Protein AF-A0A3M2VPZ1-F1 (afdb_monomer_lite)

Organism: Pseudomonas syringae pv. maculicola (NCBI:txid59511)

Sequence (83 aa):
TKENIVKGVLHEKDRYVVLSEEEIRSAHPKSTQTIDIFAFVDSQQIPLQNIDTPYFLTPDKRGEKVYALLRETLVDTQKVALA

pLDDT: mean 78.29, std 18.73, range [43.56, 98.19]

Structure (mmCIF, N/CA/C/O backbone):
data_AF-A0A3M2VPZ1-F1
#
_entry.id   AF-A0A3M2VPZ1-F1
#
loop_
_atom_site.group_PDB
_atom_site.id
_atom_site.type_symbol
_atom_site.label_atom_id
_atom_site.label_alt_id
_atom_site.label_comp_id
_atom_site.label_asym_id
_atom_site.label_entity_id
_atom_site.label_seq_id
_atom_site.pdbx_PDB_ins_code
_atom_site.Cartn_x
_atom_site.Cartn_y
_atom_site.Cartn_z
_atom_site.occupancy
_atom_site.B_iso_or_equiv
_atom_site.a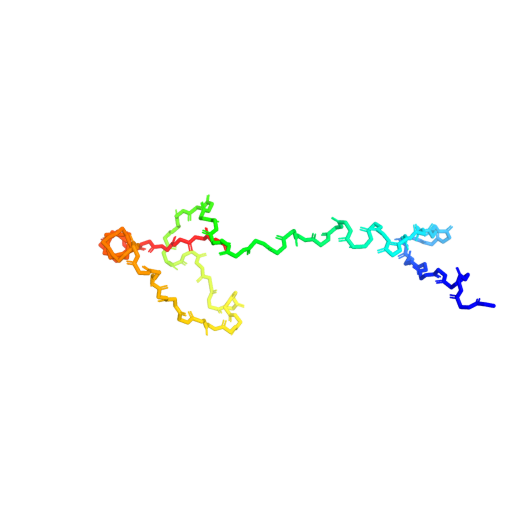uth_seq_id
_atom_site.auth_comp_id
_atom_site.auth_asym_id
_atom_site.auth_atom_id
_atom_site.pdbx_PDB_model_num
ATOM 1 N N . THR A 1 1 ? 38.443 1.622 -28.552 1.00 43.56 1 THR A N 1
ATOM 2 C CA . THR A 1 1 ? 37.741 2.362 -27.482 1.00 43.56 1 THR A CA 1
ATOM 3 C C . THR A 1 1 ? 36.516 1.556 -27.088 1.00 43.56 1 THR A C 1
ATOM 5 O O . THR A 1 1 ? 35.888 1.007 -27.983 1.00 43.56 1 THR A O 1
ATOM 8 N N . LYS A 1 2 ? 36.194 1.410 -25.793 1.00 45.78 2 LYS A N 1
ATOM 9 C CA . LYS A 1 2 ? 35.025 0.641 -25.289 1.00 45.78 2 LYS A CA 1
ATOM 10 C C . LYS A 1 2 ? 33.656 1.175 -25.773 1.00 45.78 2 LYS A C 1
ATOM 12 O O . LYS A 1 2 ? 32.632 0.601 -25.441 1.00 45.78 2 LYS A O 1
ATOM 17 N N . GLU A 1 3 ? 33.659 2.240 -26.566 1.00 48.28 3 GLU A N 1
ATOM 18 C CA . GLU A 1 3 ? 32.507 3.018 -27.033 1.00 48.28 3 GLU A CA 1
ATOM 19 C C . GLU A 1 3 ? 31.720 2.365 -28.184 1.00 48.28 3 GLU A C 1
ATOM 21 O O . GLU A 1 3 ? 30.642 2.837 -28.513 1.00 48.28 3 GLU A O 1
ATOM 26 N N . ASN A 1 4 ? 32.209 1.262 -28.767 1.00 46.94 4 ASN A N 1
ATOM 27 C CA . ASN A 1 4 ? 31.573 0.598 -29.919 1.00 46.94 4 ASN A CA 1
ATOM 28 C C . ASN A 1 4 ? 30.977 -0.790 -29.599 1.00 46.94 4 ASN A C 1
ATOM 30 O O . ASN A 1 4 ? 30.690 -1.560 -30.515 1.00 46.94 4 ASN A O 1
ATOM 34 N N . ILE A 1 5 ? 30.827 -1.161 -28.320 1.00 48.41 5 ILE A N 1
ATOM 35 C CA . ILE A 1 5 ? 30.259 -2.464 -27.930 1.00 48.41 5 ILE A CA 1
ATOM 36 C C . ILE A 1 5 ? 28.746 -2.314 -27.735 1.00 48.41 5 ILE A C 1
ATOM 38 O O . ILE A 1 5 ? 28.285 -1.930 -26.665 1.00 48.41 5 ILE A O 1
ATOM 42 N N . VAL A 1 6 ? 27.970 -2.644 -28.767 1.00 50.03 6 VAL A N 1
ATOM 43 C CA . VAL A 1 6 ? 26.502 -2.718 -28.702 1.00 50.03 6 VAL A CA 1
ATOM 44 C C . VAL A 1 6 ? 26.052 -4.140 -28.352 1.00 50.03 6 VAL A C 1
ATOM 46 O O . VAL A 1 6 ? 26.472 -5.110 -28.984 1.00 50.03 6 VAL A O 1
ATOM 49 N N . LYS A 1 7 ? 25.201 -4.289 -27.329 1.00 50.88 7 LYS A N 1
ATOM 50 C CA . LYS A 1 7 ? 24.604 -5.581 -26.951 1.00 50.88 7 LYS A CA 1
ATOM 51 C C . LYS A 1 7 ? 23.349 -5.814 -27.797 1.00 50.88 7 LYS A C 1
ATOM 53 O O . LYS A 1 7 ? 22.270 -5.356 -27.442 1.00 50.88 7 LYS A O 1
ATOM 58 N N . GLY A 1 8 ? 23.493 -6.496 -28.931 1.00 50.38 8 GLY A N 1
ATOM 59 C CA . GLY A 1 8 ? 22.347 -6.924 -29.738 1.00 50.38 8 GLY A CA 1
ATOM 60 C C . GLY A 1 8 ? 21.576 -8.048 -29.042 1.00 50.38 8 GLY A C 1
ATOM 61 O O . GLY A 1 8 ? 22.174 -9.059 -28.670 1.00 50.38 8 GLY A O 1
ATOM 62 N N . VAL A 1 9 ? 20.262 -7.888 -28.875 1.00 53.06 9 VAL A N 1
ATOM 63 C CA . VAL A 1 9 ? 19.365 -8.958 -28.408 1.00 53.06 9 VAL A CA 1
ATOM 64 C C . VAL A 1 9 ? 18.689 -9.566 -29.637 1.00 53.06 9 VAL A C 1
ATOM 66 O O . VAL A 1 9 ? 18.136 -8.845 -30.469 1.00 53.06 9 VAL A O 1
ATOM 69 N N . LEU A 1 10 ? 18.780 -10.891 -29.791 1.00 43.69 10 LEU A N 1
ATOM 70 C CA . LEU A 1 10 ? 18.179 -11.608 -30.917 1.00 43.69 10 LEU A CA 1
ATOM 71 C C . LEU A 1 10 ? 16.653 -11.591 -30.755 1.00 43.69 10 LEU A C 1
ATOM 73 O O . LEU A 1 10 ? 16.134 -12.172 -29.804 1.00 43.69 10 LEU A O 1
ATOM 77 N N . HIS A 1 11 ? 15.947 -10.916 -31.659 1.00 50.94 11 HIS A N 1
ATOM 78 C CA . HIS A 1 11 ? 14.486 -10.838 -31.618 1.00 50.94 11 HIS A CA 1
ATOM 79 C C . HIS A 1 11 ? 13.857 -11.985 -32.426 1.00 50.94 11 HIS A C 1
ATOM 81 O O . HIS A 1 11 ? 12.943 -12.643 -31.944 1.00 50.94 11 HIS A O 1
ATOM 87 N N . GLU A 1 12 ? 14.411 -12.293 -33.607 1.00 48.06 12 GLU A N 1
ATOM 88 C CA . GLU A 1 12 ? 14.048 -13.430 -34.467 1.00 48.06 12 GLU A CA 1
ATOM 89 C C . GLU A 1 12 ? 15.258 -13.865 -35.320 1.00 48.06 12 GLU A C 1
ATOM 91 O O . GLU A 1 12 ? 16.258 -13.144 -35.377 1.00 48.06 12 GLU A O 1
ATOM 96 N N . LYS A 1 13 ? 15.186 -15.028 -35.998 1.00 47.00 13 LYS A N 1
ATOM 97 C CA . LYS A 1 13 ? 16.233 -15.466 -36.945 1.00 47.00 13 LYS A CA 1
ATOM 98 C C . LYS A 1 13 ? 16.557 -14.326 -37.921 1.00 47.00 13 LYS A C 1
ATOM 100 O O . LYS A 1 13 ? 15.673 -13.841 -38.618 1.00 47.00 13 LYS A O 1
ATOM 105 N N . ASP A 1 14 ? 17.821 -13.915 -37.926 1.00 52.84 14 ASP A N 1
ATOM 106 C CA . ASP A 1 14 ? 18.396 -12.859 -38.766 1.00 52.84 14 ASP A CA 1
ATOM 107 C C . ASP A 1 14 ? 17.846 -11.431 -38.566 1.00 52.84 14 ASP A C 1
ATOM 109 O O . ASP A 1 14 ? 18.118 -10.549 -39.384 1.00 52.84 14 ASP A O 1
ATOM 113 N N . ARG A 1 15 ? 17.144 -11.141 -37.456 1.00 47.84 15 ARG A N 1
ATOM 114 C CA . ARG A 1 15 ? 16.759 -9.766 -37.077 1.00 47.84 15 ARG A CA 1
ATOM 115 C C . ARG A 1 15 ? 17.323 -9.382 -35.709 1.00 47.84 15 ARG A C 1
ATOM 117 O O . ARG A 1 15 ? 16.894 -9.888 -34.671 1.00 47.84 15 ARG A O 1
ATOM 124 N N . TYR A 1 16 ? 18.269 -8.445 -35.722 1.00 53.22 16 TYR A N 1
ATOM 125 C CA . TYR A 1 16 ? 18.879 -7.863 -34.528 1.00 53.22 16 TYR A CA 1
ATOM 126 C C . TYR A 1 16 ? 18.272 -6.488 -34.260 1.00 53.22 16 TYR A C 1
ATOM 128 O O . TYR A 1 16 ? 18.293 -5.623 -35.135 1.00 53.22 16 TYR A O 1
ATOM 136 N N . VAL A 1 17 ? 17.763 -6.277 -33.047 1.00 61.19 17 VAL A N 1
ATOM 137 C CA . VAL A 1 17 ? 17.422 -4.936 -32.565 1.00 61.19 17 VAL A CA 1
ATOM 138 C C . VAL A 1 17 ? 18.619 -4.425 -31.770 1.00 61.19 17 VAL A C 1
ATOM 140 O O . VAL A 1 17 ? 19.085 -5.078 -30.833 1.00 61.19 17 VAL A O 1
ATOM 143 N N . VAL A 1 18 ? 19.151 -3.275 -32.180 1.00 61.97 18 VAL A N 1
ATOM 144 C CA . VAL A 1 18 ? 20.213 -2.581 -31.449 1.00 61.97 18 VAL A CA 1
ATOM 145 C C . VAL A 1 18 ? 19.536 -1.741 -30.377 1.00 61.97 18 VAL A C 1
ATOM 147 O O . VAL A 1 18 ? 18.961 -0.707 -30.687 1.00 61.97 18 VAL A O 1
ATOM 150 N N . LEU A 1 19 ? 19.579 -2.212 -29.132 1.00 60.72 19 LEU A N 1
ATOM 151 C CA . LEU A 1 19 ? 19.159 -1.432 -27.972 1.00 60.72 19 LEU A CA 1
ATOM 152 C C . LEU A 1 19 ? 20.357 -0.618 -27.487 1.00 60.72 19 LEU A C 1
ATOM 154 O O . LEU A 1 19 ? 21.383 -1.179 -27.087 1.00 60.72 19 LEU A O 1
ATOM 158 N N . SER A 1 20 ? 20.239 0.703 -27.541 1.00 67.81 20 SER A N 1
ATOM 159 C CA . SER A 1 20 ? 21.225 1.601 -26.947 1.00 67.81 20 SER A CA 1
ATOM 160 C C . SER A 1 20 ? 21.141 1.562 -25.416 1.00 67.81 20 SER A C 1
ATOM 162 O O . SER A 1 20 ? 20.096 1.284 -24.824 1.00 67.81 20 SER A O 1
ATOM 164 N N . GLU A 1 21 ? 22.246 1.874 -24.733 1.00 64.88 21 GLU A N 1
ATOM 165 C CA . GLU A 1 21 ? 22.228 2.000 -23.268 1.00 64.88 21 GLU A CA 1
ATOM 166 C C . GLU A 1 21 ? 21.290 3.113 -22.774 1.00 64.88 21 GLU A C 1
ATOM 168 O O . GLU A 1 21 ? 20.855 3.086 -21.622 1.00 64.88 21 GLU A O 1
ATOM 173 N N . GLU A 1 22 ? 21.003 4.100 -23.623 1.00 66.00 22 GLU A N 1
ATOM 174 C CA . GLU A 1 22 ? 20.094 5.206 -23.336 1.00 66.00 22 GLU A CA 1
ATOM 175 C C . GLU A 1 22 ? 18.631 4.762 -23.409 1.00 66.00 22 GLU A C 1
ATOM 177 O O . GLU A 1 22 ? 17.876 5.042 -22.481 1.00 66.00 22 GLU A O 1
ATOM 182 N N . GLU A 1 23 ? 18.247 3.979 -24.422 1.00 66.12 23 GLU A N 1
ATOM 183 C CA . GLU A 1 23 ? 16.916 3.358 -24.497 1.00 66.12 23 GLU A CA 1
ATOM 184 C C . GLU A 1 23 ? 16.681 2.434 -23.302 1.00 66.12 23 GLU A C 1
ATOM 186 O O . GLU A 1 23 ? 15.647 2.537 -22.641 1.00 66.12 23 GLU A O 1
ATOM 191 N N . ILE A 1 24 ? 17.679 1.612 -22.955 1.00 67.69 24 ILE A N 1
ATOM 192 C CA . ILE A 1 24 ? 17.632 0.755 -21.767 1.00 67.69 24 ILE A CA 1
ATOM 193 C C . ILE A 1 24 ? 17.423 1.610 -20.513 1.00 67.69 24 ILE A C 1
ATOM 195 O O . ILE A 1 24 ? 16.526 1.316 -19.729 1.00 67.69 24 ILE A O 1
ATOM 199 N N . ARG A 1 25 ? 18.190 2.692 -20.321 1.00 65.31 25 ARG A N 1
ATOM 200 C CA . ARG A 1 25 ? 18.026 3.605 -19.174 1.00 65.31 25 ARG A CA 1
ATOM 201 C C . ARG A 1 25 ? 16.674 4.315 -19.156 1.00 65.31 25 ARG A C 1
ATOM 203 O O . ARG A 1 25 ? 16.085 4.426 -18.089 1.00 65.31 25 ARG A O 1
ATOM 210 N N . SER A 1 26 ? 16.168 4.756 -20.303 1.00 66.31 26 SER A N 1
ATOM 211 C CA . SER A 1 26 ? 14.877 5.446 -20.417 1.00 66.31 26 SER A CA 1
ATOM 212 C C . SER A 1 26 ? 13.681 4.534 -20.134 1.00 66.31 26 SER A C 1
ATOM 214 O O . SER A 1 26 ? 12.653 5.002 -19.650 1.00 66.31 26 SER A O 1
ATOM 216 N N . ALA A 1 27 ? 13.837 3.231 -20.388 1.00 63.56 27 ALA A N 1
ATOM 217 C CA . ALA A 1 27 ? 12.846 2.215 -20.065 1.00 63.56 27 ALA A CA 1
ATOM 218 C C . ALA A 1 27 ? 12.803 1.878 -18.567 1.00 63.56 27 ALA A C 1
ATOM 220 O O . ALA 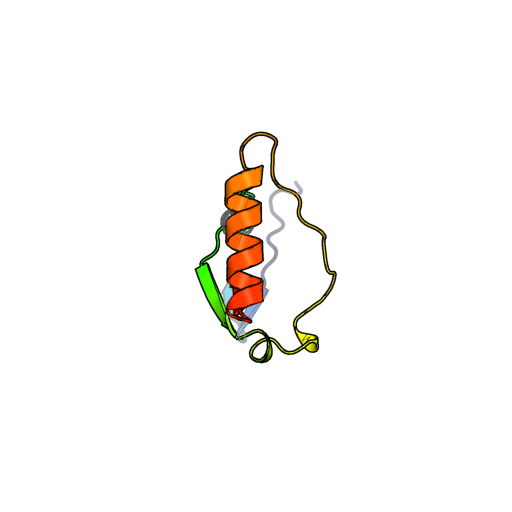A 1 27 ? 11.853 1.232 -18.123 1.00 63.56 27 ALA A O 1
ATOM 221 N N . HIS A 1 28 ? 13.802 2.296 -17.776 1.00 60.22 28 HIS A N 1
ATOM 222 C CA . HIS A 1 28 ? 13.719 2.117 -16.333 1.00 60.22 28 HIS A CA 1
ATOM 223 C C . HIS A 1 28 ? 12.630 3.045 -15.787 1.00 60.22 28 HIS A C 1
ATOM 225 O O . HIS A 1 28 ? 12.666 4.253 -16.055 1.00 60.22 28 HIS A O 1
ATOM 231 N N . PRO A 1 29 ? 11.674 2.518 -15.004 1.00 61.06 29 PRO A N 1
ATOM 232 C CA . PRO A 1 29 ? 10.707 3.365 -14.336 1.00 61.06 29 PRO A CA 1
ATOM 233 C C . PRO A 1 29 ? 11.456 4.403 -13.500 1.00 61.06 29 PRO A C 1
ATOM 235 O O . PRO A 1 29 ? 12.439 4.087 -12.822 1.00 61.06 29 PRO A O 1
ATOM 238 N N . LYS A 1 30 ? 11.019 5.665 -13.579 1.00 60.56 30 LYS A N 1
ATOM 239 C CA . LYS A 1 30 ? 11.574 6.727 -12.738 1.00 60.56 30 LYS A CA 1
ATOM 240 C C . LYS A 1 30 ? 11.428 6.273 -11.292 1.00 60.56 30 LYS A C 1
ATOM 242 O O . LYS A 1 30 ? 10.313 6.031 -10.850 1.00 60.56 30 LYS A O 1
ATOM 247 N N . SER A 1 31 ? 12.546 6.158 -10.579 1.00 56.00 31 SER A N 1
ATOM 248 C CA . SER A 1 31 ? 12.540 5.849 -9.151 1.00 56.00 31 SER A CA 1
ATOM 249 C C . SER A 1 31 ? 11.918 7.027 -8.408 1.00 56.00 31 SER A C 1
ATOM 251 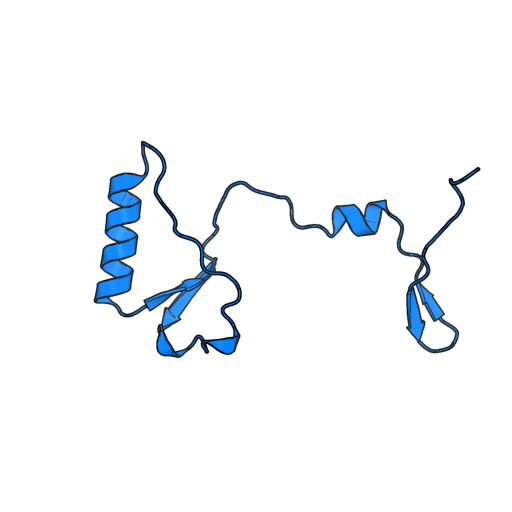O O . SER A 1 31 ? 12.614 7.961 -8.008 1.00 56.00 31 SER A O 1
ATOM 253 N N . THR A 1 32 ? 10.599 7.024 -8.265 1.00 64.69 32 THR A N 1
ATOM 254 C CA . THR A 1 32 ? 9.900 7.930 -7.366 1.00 64.69 32 THR A CA 1
ATOM 255 C C . THR A 1 32 ? 9.978 7.342 -5.960 1.00 64.69 32 THR A C 1
ATOM 257 O O . THR A 1 32 ? 9.934 6.132 -5.766 1.00 64.69 32 THR A O 1
ATOM 260 N N . GLN A 1 33 ? 10.137 8.193 -4.948 1.00 69.06 33 GLN A N 1
ATOM 261 C CA . GLN A 1 33 ? 10.032 7.774 -3.543 1.00 69.06 33 GLN A CA 1
ATOM 262 C C . GLN A 1 33 ? 8.557 7.703 -3.103 1.00 69.06 33 GLN A C 1
ATOM 264 O O . GLN A 1 33 ? 8.234 7.986 -1.953 1.00 69.06 33 GLN A O 1
ATOM 269 N N . THR A 1 34 ? 7.649 7.404 -4.035 1.00 77.94 34 THR A N 1
ATOM 270 C CA . THR A 1 34 ? 6.200 7.392 -3.824 1.00 77.94 34 THR A CA 1
ATOM 271 C C . THR A 1 34 ? 5.649 6.008 -4.124 1.00 77.94 34 THR A C 1
ATOM 273 O O . THR A 1 34 ? 6.126 5.324 -5.024 1.00 77.94 34 THR A O 1
ATOM 276 N N . ILE A 1 35 ? 4.655 5.601 -3.340 1.00 85.19 35 ILE A N 1
ATOM 277 C CA . ILE A 1 35 ? 3.896 4.367 -3.535 1.00 85.19 35 ILE A CA 1
ATOM 278 C C . ILE A 1 35 ? 2.538 4.792 -4.092 1.00 85.19 35 ILE A C 1
ATOM 280 O O . ILE A 1 35 ? 1.726 5.363 -3.360 1.00 85.19 35 ILE A O 1
ATOM 284 N N . ASP A 1 36 ? 2.319 4.561 -5.384 1.00 88.25 36 ASP A N 1
ATOM 285 C CA . ASP A 1 36 ? 1.117 5.008 -6.087 1.00 88.25 36 ASP A CA 1
ATOM 286 C C . ASP A 1 36 ? 0.107 3.863 -6.174 1.00 88.25 36 ASP A C 1
ATOM 288 O O . ASP A 1 36 ? 0.258 2.929 -6.954 1.00 88.25 36 ASP A O 1
ATOM 292 N N . ILE A 1 37 ? -0.957 3.941 -5.374 1.00 92.31 37 ILE A N 1
ATOM 293 C CA . ILE A 1 37 ? -2.007 2.918 -5.375 1.00 92.31 37 ILE A CA 1
ATOM 294 C C . ILE A 1 37 ? -2.822 3.024 -6.664 1.00 92.31 37 ILE A C 1
ATOM 296 O O . ILE A 1 37 ? -3.469 4.044 -6.911 1.00 92.31 37 ILE A O 1
ATOM 300 N N . PHE A 1 38 ? -2.860 1.950 -7.450 1.00 93.06 38 PHE A N 1
ATOM 301 C CA . PHE A 1 38 ? -3.617 1.896 -8.703 1.00 93.06 38 PHE A CA 1
ATOM 302 C C . PHE A 1 38 ? -4.887 1.039 -8.620 1.00 93.06 38 PHE A C 1
ATOM 304 O O . PHE A 1 38 ? -5.759 1.171 -9.480 1.00 93.06 38 PHE A O 1
ATOM 311 N N . ALA A 1 39 ? -5.034 0.183 -7.601 1.00 95.06 39 ALA A N 1
ATOM 312 C CA . ALA A 1 39 ? -6.255 -0.598 -7.399 1.00 95.06 39 ALA A CA 1
ATOM 313 C C . ALA A 1 39 ? -6.442 -1.084 -5.953 1.00 95.06 39 ALA A C 1
ATOM 315 O O . ALA A 1 39 ? -5.483 -1.253 -5.204 1.00 95.06 39 ALA A O 1
ATOM 316 N N . PHE A 1 40 ? -7.696 -1.386 -5.605 1.00 96.88 40 PHE A N 1
ATOM 317 C CA . PHE A 1 40 ? -8.072 -2.106 -4.389 1.00 96.88 40 PHE A CA 1
ATOM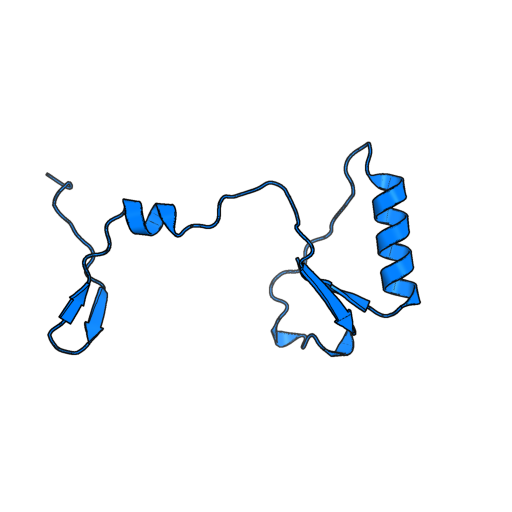 318 C C . PHE A 1 40 ? -8.758 -3.415 -4.770 1.00 96.88 40 PHE A C 1
ATOM 320 O O . PHE A 1 40 ? -9.805 -3.397 -5.420 1.00 96.88 40 PHE A O 1
ATOM 327 N N . VAL A 1 41 ? -8.179 -4.540 -4.366 1.00 96.38 41 VAL A N 1
ATOM 328 C CA . VAL A 1 41 ? -8.663 -5.888 -4.706 1.00 96.38 41 VAL A CA 1
ATOM 329 C C . VAL A 1 41 ? -8.985 -6.669 -3.439 1.00 96.38 41 VAL A C 1
ATOM 331 O O . VAL A 1 41 ? -8.512 -6.322 -2.356 1.00 96.38 41 VAL A O 1
ATOM 334 N N . ASP A 1 42 ? -9.816 -7.702 -3.547 1.00 96.88 42 ASP A N 1
ATOM 335 C CA . ASP A 1 42 ? -10.056 -8.595 -2.413 1.00 96.88 42 ASP A CA 1
ATOM 336 C C . ASP A 1 42 ? -8.771 -9.362 -2.092 1.00 96.88 42 ASP A C 1
ATOM 338 O O . ASP A 1 42 ? -8.075 -9.832 -2.993 1.00 96.88 42 ASP A O 1
ATOM 342 N N . SER A 1 43 ? -8.452 -9.514 -0.807 1.00 91.75 43 SER A N 1
ATOM 343 C CA . SER A 1 43 ? -7.196 -10.146 -0.366 1.00 91.75 43 SER A CA 1
ATOM 344 C C . SER A 1 43 ? -6.979 -11.552 -0.949 1.00 91.75 43 SER A C 1
ATOM 346 O O . SER A 1 43 ? -5.856 -11.930 -1.270 1.00 91.75 43 SER A O 1
ATOM 348 N N . GLN A 1 44 ? -8.063 -12.301 -1.163 1.00 92.38 44 GLN A N 1
ATOM 349 C CA . GLN A 1 44 ? -8.049 -13.650 -1.738 1.00 92.38 44 GLN A CA 1
ATOM 350 C C . GLN A 1 44 ? -7.702 -13.685 -3.237 1.00 92.38 44 GLN A C 1
ATOM 352 O O . GLN A 1 44 ? -7.422 -14.756 -3.771 1.00 92.38 44 GLN A O 1
ATOM 357 N N . GLN A 1 45 ? -7.719 -12.540 -3.927 1.00 93.50 45 GLN A N 1
ATOM 358 C CA . GLN A 1 45 ? -7.374 -12.449 -5.349 1.00 93.50 45 GLN A CA 1
ATOM 359 C C . GLN A 1 45 ? -5.860 -12.439 -5.596 1.00 93.50 45 GLN A C 1
ATOM 361 O O . GLN A 1 45 ? -5.453 -12.536 -6.752 1.00 93.50 45 GLN A O 1
ATOM 366 N N . ILE A 1 46 ? -5.032 -12.338 -4.547 1.00 89.94 46 ILE A N 1
ATOM 367 C CA . ILE A 1 46 ? -3.568 -12.369 -4.651 1.00 89.94 46 ILE A CA 1
ATOM 368 C C . ILE A 1 46 ? -3.044 -13.730 -4.165 1.00 89.94 46 ILE A C 1
ATOM 370 O O . ILE A 1 46 ? -3.006 -13.979 -2.957 1.00 89.94 46 ILE A O 1
ATOM 374 N N . PRO A 1 47 ? -2.608 -14.626 -5.068 1.00 89.69 47 PRO A N 1
ATOM 375 C CA . PRO A 1 47 ? -1.957 -15.870 -4.675 1.00 89.69 47 PRO A CA 1
ATOM 376 C C . PRO A 1 47 ? -0.6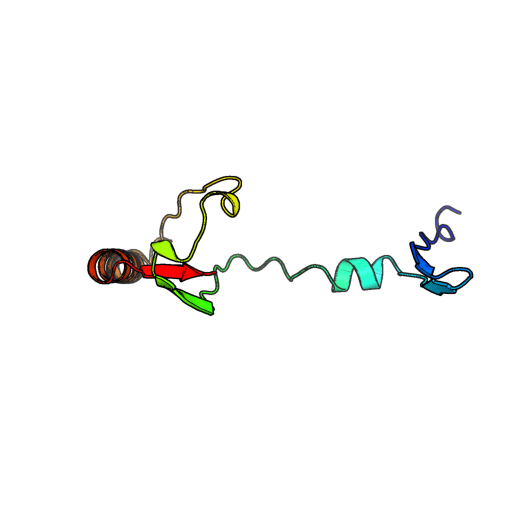33 -15.604 -3.948 1.00 89.69 47 PRO A C 1
ATOM 378 O O . PRO A 1 47 ? 0.148 -14.748 -4.355 1.00 89.69 47 PRO A O 1
ATOM 381 N N . LEU A 1 48 ? -0.314 -16.405 -2.925 1.00 86.50 48 LEU A N 1
ATOM 382 C CA . LEU A 1 48 ? 0.944 -16.274 -2.165 1.00 86.50 48 LEU A CA 1
ATOM 383 C C . LEU A 1 48 ? 2.204 -16.407 -3.034 1.00 86.50 48 LEU A C 1
ATOM 385 O O . LEU A 1 48 ? 3.245 -15.863 -2.695 1.00 86.50 48 LEU A O 1
ATOM 389 N N . GLN A 1 49 ? 2.103 -17.101 -4.168 1.00 90.00 49 GLN A N 1
ATOM 390 C CA . GLN A 1 49 ? 3.192 -17.282 -5.135 1.00 90.00 49 GLN A CA 1
ATOM 391 C C . GLN A 1 49 ? 3.647 -15.958 -5.770 1.00 90.00 49 GLN A C 1
ATOM 393 O O . GLN A 1 49 ? 4.744 -15.881 -6.313 1.00 90.00 49 GLN A O 1
ATOM 398 N N . ASN A 1 50 ? 2.800 -14.926 -5.717 1.00 85.75 50 ASN A N 1
ATOM 399 C CA . ASN A 1 50 ? 3.093 -13.587 -6.216 1.00 85.75 50 ASN A CA 1
ATOM 400 C C . ASN A 1 50 ? 3.797 -12.700 -5.174 1.00 85.75 50 ASN A C 1
ATOM 402 O O . ASN A 1 50 ? 4.098 -11.548 -5.478 1.00 85.75 50 ASN A O 1
ATOM 406 N N . ILE A 1 51 ? 4.045 -13.205 -3.961 1.00 85.75 51 ILE A N 1
ATOM 407 C CA . ILE A 1 51 ? 4.735 -12.481 -2.891 1.00 85.75 51 ILE A CA 1
ATOM 408 C C . ILE A 1 51 ? 6.167 -13.008 -2.805 1.00 85.75 51 ILE A C 1
ATOM 410 O O . ILE A 1 51 ? 6.382 -14.161 -2.444 1.00 85.75 51 ILE A O 1
ATOM 414 N N . ASP A 1 52 ? 7.133 -12.154 -3.137 1.00 87.75 52 ASP A N 1
ATOM 415 C CA . ASP A 1 52 ? 8.560 -12.486 -3.081 1.00 87.75 52 ASP A CA 1
ATOM 416 C C . ASP A 1 52 ? 9.138 -12.170 -1.690 1.00 87.75 52 ASP A C 1
ATOM 418 O O . ASP A 1 52 ? 9.134 -13.010 -0.789 1.00 87.75 52 ASP A O 1
ATOM 422 N N . THR A 1 53 ? 9.550 -10.919 -1.466 1.00 90.56 53 THR A N 1
ATOM 423 C CA . THR A 1 53 ? 10.039 -10.447 -0.165 1.00 90.56 53 THR A CA 1
ATOM 424 C C . THR A 1 53 ? 9.082 -9.400 0.410 1.00 90.56 53 THR A C 1
ATOM 426 O O . THR A 1 53 ? 8.928 -8.332 -0.183 1.00 90.56 53 THR A O 1
ATOM 429 N N . PRO A 1 54 ? 8.425 -9.666 1.554 1.00 90.62 54 PRO A N 1
ATOM 430 C CA . PRO A 1 54 ? 7.538 -8.696 2.180 1.00 90.62 54 PRO A CA 1
ATOM 431 C C . PRO A 1 54 ? 8.332 -7.601 2.905 1.00 90.62 54 PRO A C 1
ATOM 433 O O . PRO A 1 54 ? 9.322 -7.874 3.586 1.00 90.62 54 PRO A O 1
ATOM 436 N N . TYR A 1 55 ? 7.846 -6.364 2.819 1.00 90.00 55 TYR A N 1
ATOM 437 C CA . TYR A 1 55 ? 8.406 -5.202 3.509 1.00 90.00 55 TYR A CA 1
ATOM 438 C C . TYR A 1 55 ? 7.348 -4.549 4.398 1.00 90.00 55 TYR A C 1
ATOM 440 O O . TYR A 1 55 ? 6.169 -4.497 4.048 1.00 90.00 55 TYR A O 1
ATOM 448 N N . PHE A 1 56 ? 7.772 -4.021 5.545 1.00 91.38 56 PHE A N 1
ATOM 449 C CA . PHE A 1 56 ? 6.902 -3.218 6.399 1.00 91.38 56 PHE A CA 1
ATOM 450 C C . PHE A 1 56 ? 6.928 -1.756 5.966 1.00 91.38 56 PHE A C 1
ATOM 452 O O . PHE A 1 56 ? 7.991 -1.198 5.697 1.00 91.38 56 PHE A O 1
ATOM 459 N N . LEU 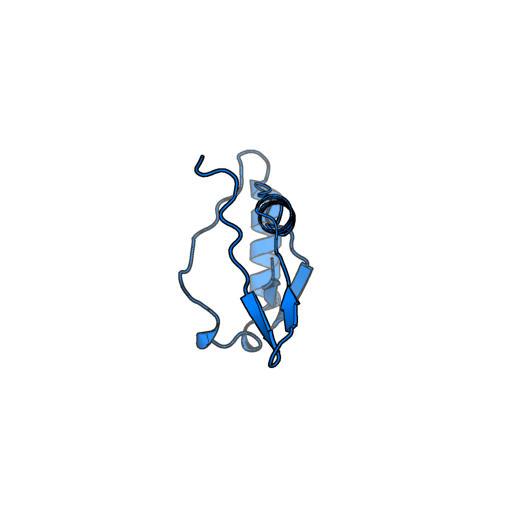A 1 57 ? 5.751 -1.134 5.952 1.00 91.12 57 LEU A N 1
ATOM 460 C CA . LEU A 1 57 ? 5.585 0.283 5.662 1.00 91.12 57 LEU A CA 1
ATOM 461 C C . LEU A 1 57 ? 5.207 1.045 6.933 1.00 91.12 57 LEU A C 1
ATOM 463 O O . LEU A 1 57 ? 4.449 0.562 7.778 1.00 91.12 57 LEU A O 1
ATOM 467 N N . THR A 1 58 ? 5.725 2.262 7.043 1.00 91.56 58 THR A N 1
ATOM 468 C CA . THR A 1 58 ? 5.377 3.224 8.091 1.00 91.56 58 THR A CA 1
ATOM 469 C C . THR A 1 58 ? 5.098 4.575 7.448 1.00 91.56 58 THR A C 1
ATOM 471 O O . THR A 1 58 ? 5.787 4.924 6.489 1.00 91.56 58 THR A O 1
ATOM 474 N N . PRO A 1 59 ? 4.131 5.355 7.954 1.00 92.31 59 PRO A N 1
ATOM 475 C CA . PRO A 1 59 ? 3.880 6.688 7.429 1.00 92.31 59 PRO A CA 1
ATOM 476 C C . PRO A 1 59 ? 5.025 7.648 7.754 1.00 92.31 59 PRO A C 1
ATOM 478 O O . PRO A 1 59 ? 5.674 7.535 8.795 1.00 92.31 59 PRO A O 1
ATOM 481 N N . ASP A 1 60 ? 5.193 8.657 6.905 1.00 89.69 60 ASP A N 1
ATOM 482 C CA . ASP A 1 60 ? 5.987 9.838 7.238 1.00 89.69 60 ASP A CA 1
ATOM 483 C C . ASP A 1 60 ? 5.314 10.685 8.331 1.00 89.69 60 ASP A C 1
ATOM 485 O O . ASP A 1 60 ? 4.104 10.600 8.547 1.00 89.69 60 ASP A O 1
ATOM 489 N N . LYS A 1 61 ? 6.093 11.585 8.954 1.00 87.06 61 LYS A N 1
ATOM 490 C CA . LYS A 1 61 ? 5.738 12.453 10.110 1.00 87.06 61 LYS A CA 1
ATOM 491 C C . LYS A 1 61 ? 4.484 13.346 9.974 1.00 87.06 61 LYS A C 1
ATOM 493 O O . LYS A 1 61 ? 4.222 14.181 10.839 1.00 87.06 61 LYS A O 1
ATOM 498 N N . ARG A 1 62 ? 3.804 13.323 8.830 1.00 90.38 62 ARG A N 1
ATOM 499 C CA . ARG A 1 62 ? 2.579 14.102 8.565 1.00 90.38 62 ARG A CA 1
ATOM 500 C C . ARG A 1 62 ? 1.455 13.254 7.963 1.00 90.38 62 ARG A C 1
ATOM 502 O O . ARG A 1 62 ? 0.387 13.788 7.670 1.00 90.38 62 ARG A O 1
ATOM 509 N N . GLY A 1 63 ? 1.702 11.966 7.734 1.00 91.75 63 GLY A N 1
ATOM 510 C CA . GLY A 1 63 ? 0.790 11.042 7.064 1.00 91.75 63 GLY A CA 1
ATOM 511 C C . GLY A 1 63 ? 0.086 10.075 8.011 1.00 91.75 63 GLY A C 1
ATOM 512 O O . GLY A 1 63 ? -0.697 9.252 7.548 1.00 91.75 63 GLY A O 1
ATOM 513 N N . GLU A 1 64 ? 0.326 10.149 9.321 1.00 96.06 64 GLU A N 1
ATOM 514 C CA . GLU A 1 64 ? -0.061 9.113 10.284 1.00 96.06 64 GLU A CA 1
ATOM 515 C C . GLU A 1 64 ? -1.570 8.872 10.313 1.00 96.06 64 GLU A C 1
ATOM 517 O O . GLU A 1 64 ? -2.014 7.727 10.273 1.00 96.06 64 GLU A O 1
ATOM 522 N N . LYS A 1 65 ? -2.367 9.947 10.335 1.00 96.44 65 LYS A N 1
ATOM 523 C CA . LYS A 1 65 ? -3.835 9.847 10.366 1.00 96.44 65 LYS A CA 1
ATOM 524 C C . LYS A 1 65 ? -4.402 9.253 9.078 1.00 96.44 65 LYS A C 1
ATOM 526 O O . LYS A 1 65 ? -5.288 8.411 9.139 1.00 96.44 65 LYS A O 1
ATOM 531 N N . VAL A 1 66 ? -3.892 9.688 7.925 1.00 95.00 66 VAL A N 1
ATOM 532 C CA . VAL A 1 66 ? -4.357 9.215 6.610 1.00 95.00 66 VAL A CA 1
ATOM 533 C C . VAL A 1 66 ? -3.954 7.757 6.404 1.00 95.00 66 VAL A C 1
ATOM 535 O O . VAL A 1 66 ? -4.771 6.950 5.969 1.00 95.00 66 VAL A O 1
ATOM 538 N N . TYR A 1 67 ? -2.729 7.398 6.790 1.00 95.25 67 TYR A N 1
ATOM 539 C CA . TYR A 1 67 ? -2.252 6.021 6.766 1.00 95.25 67 TYR A CA 1
ATOM 540 C C . TYR A 1 67 ? -3.080 5.111 7.675 1.00 95.25 67 TYR A C 1
ATOM 542 O O . TYR A 1 67 ? -3.490 4.035 7.247 1.00 95.25 67 TYR A O 1
ATOM 550 N N . ALA A 1 68 ? -3.361 5.543 8.911 1.00 96.88 68 ALA A N 1
ATOM 551 C CA . ALA A 1 68 ? -4.188 4.778 9.841 1.00 96.88 68 ALA A CA 1
ATOM 552 C C . ALA A 1 68 ? -5.599 4.549 9.284 1.00 96.88 68 ALA A C 1
ATOM 554 O O . ALA A 1 68 ? -6.056 3.409 9.277 1.00 96.88 68 ALA A O 1
ATOM 555 N N . LEU A 1 69 ? -6.229 5.596 8.739 1.00 97.38 69 LEU A N 1
ATOM 556 C CA . LEU A 1 69 ? -7.545 5.505 8.107 1.00 97.38 69 LEU A CA 1
ATOM 557 C C . LEU A 1 69 ? -7.550 4.518 6.933 1.00 97.38 69 LEU A C 1
ATOM 559 O O . LEU A 1 69 ? -8.438 3.672 6.846 1.00 97.38 69 LEU A O 1
ATOM 563 N N . LEU A 1 70 ? -6.561 4.610 6.038 1.00 96.50 70 LEU A N 1
ATOM 564 C CA . LEU A 1 70 ? -6.443 3.701 4.899 1.00 96.50 70 LEU A CA 1
ATOM 565 C C . LEU A 1 70 ? -6.269 2.255 5.371 1.00 96.50 70 LEU A C 1
ATOM 567 O O . LEU A 1 70 ? -6.990 1.371 4.920 1.00 96.50 70 LEU A O 1
ATOM 571 N N . ARG A 1 71 ? -5.348 2.020 6.311 1.00 96.56 71 ARG A N 1
ATOM 572 C CA . ARG A 1 71 ? -5.098 0.698 6.894 1.00 96.56 71 ARG A CA 1
ATOM 573 C C . ARG A 1 71 ? -6.366 0.111 7.515 1.00 96.56 71 ARG A C 1
ATOM 575 O O . ARG A 1 71 ? -6.682 -1.040 7.245 1.00 96.56 71 ARG A O 1
ATOM 582 N N . GLU A 1 72 ? -7.078 0.882 8.333 1.00 98.06 72 GLU A N 1
ATOM 583 C CA . GLU A 1 72 ? -8.323 0.441 8.982 1.00 98.06 72 GLU A CA 1
ATOM 584 C C . GLU A 1 72 ? -9.407 0.133 7.949 1.00 98.06 72 GLU A C 1
ATOM 586 O O . GLU A 1 72 ? -9.998 -0.941 7.986 1.00 98.06 72 GLU A O 1
ATOM 591 N N . THR A 1 73 ? -9.567 0.991 6.940 1.00 98.06 73 THR A N 1
ATOM 592 C CA . THR A 1 73 ? -10.522 0.762 5.845 1.00 98.06 73 THR A CA 1
ATOM 593 C C . THR A 1 73 ? -10.216 -0.531 5.083 1.00 98.06 73 THR A C 1
ATOM 595 O O . THR A 1 73 ? -11.130 -1.289 4.757 1.00 98.06 73 THR A O 1
ATOM 598 N N . LEU A 1 74 ? -8.942 -0.817 4.795 1.00 97.38 74 LEU A N 1
ATOM 599 C CA . LEU A 1 74 ? -8.533 -2.051 4.115 1.00 97.38 74 LEU A CA 1
ATOM 600 C C . LEU A 1 74 ? -8.836 -3.296 4.957 1.00 97.38 74 LEU A C 1
ATOM 602 O O . LEU A 1 74 ? -9.331 -4.288 4.423 1.00 97.38 74 LEU A O 1
ATOM 606 N N . VAL A 1 75 ? -8.604 -3.224 6.271 1.00 97.44 75 VAL A N 1
ATOM 607 C CA . VAL A 1 75 ? -8.936 -4.309 7.206 1.00 97.44 75 VAL A CA 1
ATOM 608 C C . VAL A 1 75 ? -10.446 -4.543 7.252 1.00 97.44 75 VAL A C 1
ATOM 610 O O . VAL A 1 75 ? -10.888 -5.675 7.055 1.00 97.44 75 VAL A O 1
ATOM 613 N N . ASP A 1 76 ? -11.240 -3.491 7.436 1.00 98.19 76 ASP A N 1
ATOM 614 C CA . ASP A 1 76 ? -12.698 -3.595 7.568 1.00 98.19 76 ASP A CA 1
ATOM 615 C C . ASP A 1 76 ? -13.362 -4.100 6.282 1.00 98.19 76 ASP A C 1
ATOM 617 O O . ASP A 1 76 ? -14.325 -4.865 6.320 1.00 98.19 76 ASP A O 1
ATOM 621 N N . THR A 1 77 ? -12.821 -3.709 5.126 1.00 97.69 77 THR A N 1
ATOM 622 C CA . THR A 1 77 ? -13.330 -4.129 3.812 1.00 97.69 77 THR A CA 1
ATOM 623 C C . THR A 1 77 ? -12.730 -5.441 3.310 1.00 97.69 77 THR A C 1
ATOM 625 O O . THR A 1 77 ? -13.157 -5.929 2.265 1.00 97.69 77 THR A O 1
ATOM 628 N N . GLN A 1 78 ? -11.768 -6.025 4.036 1.00 96.81 78 GLN A N 1
ATOM 629 C CA . GLN A 1 78 ? -11.018 -7.224 3.631 1.00 96.81 78 GLN A CA 1
ATOM 630 C C . GLN A 1 78 ? -10.304 -7.072 2.273 1.00 96.81 78 GLN A C 1
ATOM 632 O O . GLN A 1 78 ? -10.111 -8.046 1.532 1.00 96.81 78 GLN A O 1
ATOM 637 N N . LYS A 1 79 ? -9.881 -5.844 1.956 1.00 97.06 79 LYS A N 1
ATOM 638 C CA . LYS A 1 79 ? -9.196 -5.492 0.709 1.00 97.06 79 LYS A CA 1
ATOM 639 C C . LYS A 1 79 ? -7.714 -5.228 0.924 1.00 97.06 79 LYS A C 1
ATOM 641 O O . LYS A 1 79 ? -7.249 -4.976 2.032 1.00 97.06 79 LYS A O 1
ATOM 646 N N . VAL A 1 80 ? -6.977 -5.250 -0.176 1.00 95.56 80 VAL A N 1
ATOM 647 C CA . VAL A 1 80 ? -5.562 -4.880 -0.249 1.00 95.56 80 VAL A CA 1
ATOM 648 C C . VAL A 1 80 ? -5.359 -3.834 -1.339 1.00 95.56 80 VAL A C 1
ATOM 650 O O . VAL A 1 80 ? -6.081 -3.819 -2.338 1.00 95.56 80 VAL A O 1
ATOM 653 N N . ALA A 1 81 ? -4.391 -2.944 -1.132 1.00 95.00 81 ALA A N 1
ATOM 654 C CA . ALA A 1 81 ? -3.993 -1.941 -2.110 1.00 95.00 81 ALA A CA 1
ATOM 655 C C . ALA A 1 81 ? -2.865 -2.492 -2.991 1.00 95.00 81 ALA A C 1
ATOM 657 O O . ALA A 1 81 ? -1.862 -2.977 -2.469 1.00 95.00 81 ALA A O 1
ATOM 658 N N . LEU A 1 82 ? -3.029 -2.404 -4.309 1.00 92.62 82 LEU A N 1
ATOM 659 C CA . LEU A 1 82 ? -1.972 -2.661 -5.283 1.00 92.62 82 LEU A CA 1
ATOM 660 C C . LEU A 1 82 ? -1.289 -1.338 -5.626 1.00 92.62 82 LEU A C 1
ATOM 662 O O . LEU A 1 82 ? -1.981 -0.375 -5.974 1.00 92.62 82 LEU A O 1
ATOM 666 N N . ALA A 1 83 ? 0.035 -1.304 -5.497 1.00 88.38 83 ALA A N 1
ATOM 667 C CA . ALA A 1 83 ? 0.865 -0.123 -5.686 1.00 88.38 83 ALA A CA 1
ATOM 668 C C . ALA A 1 83 ? 2.227 -0.469 -6.294 1.00 88.38 83 ALA A C 1
ATOM 670 O O . ALA A 1 83 ? 2.595 -1.667 -6.242 1.00 88.38 83 ALA A O 1
#

Radius of gyration: 20.81 Å; chains: 1; bounding box: 51×31×49 Å

Secondary structure (DSSP, 8-state):
-GGG---EEEEETTEEEE--HHHHHHTSPP--S-----EEEEGGGS-GGG--S-------TT-HHHHHHHHHHHHHHTEEEE-

InterPro domains:
  IPR006164 Ku70/Ku80, DNA-binding domain [PF02735] (2-83)
  IPR009187 Non-homologous end joining protein Ku, prokaryotic type [PTHR41251] (2-83)
  IPR016194 SPOC-like, C-terminal domain superfamily [G3DSA:2.40.290.10] (1-83)
  IPR016194 SPOC-like, C-terminal domain superfamily [SSF100939] (2-83)

Foldseek 3Di:
DVVPDFDWDDPDVPDTDGDDPVNVVVPPPPPDPDDDFDDKDAPVVDDPVNDDDDDDDDDDPVCHVVVVVVVVVCVVVNIDTDD